Protein AF-A0A1E1WKS6-F1 (afdb_monomer_lite)

Foldseek 3Di:
DDDDDPLQVVVQVVCVVVVHDDDDDDDDDDDPVVLVVLLCVLVVDPVLVVVLVVVLLVVLVCLVPPPPCSRSPSVPDDQQVSCSVSNHPDRDDHDVVDPPPPDD

Secondary structure (DSSP, 8-state):
-----GGGTHHHHHHHHTT---------PPPHHHHHHHHHHHHH-HHHHHHHHHHHHHHHHHHHH-S-TTTS-STTS-HHHHHHHTT-SSPPP-TTTS------

Organism: Pectinophora gossypiella (NCBI:txid13191)

Sequence (104 aa):
VILLRPEEEPFVDFLRKQNVYLDKYSFGDPPGEVQEMLQQLIENNGVMKVLSRKAYLSFLRCYKTHPLKKIFDINTLDLKMAAKAFGFLEQPHVDFLNKRKKKT

InterPro domains:
  IPR025313 ATP-dependent rRNA helicase SPB4-like, C-terminal extension [PF13959] (49-93)
  IPR025313 ATP-dependent rRNA helicase SPB4-like, C-terminal extension [SM01178] (33-96)

Radius of gyration: 16.6 Å; chains: 1; bounding box: 40×42×41 Å

pLDDT: mean 88.09, std 11.54, range [38.06, 95.38]

Structure (mmCIF, N/CA/C/O backbone):
data_AF-A0A1E1WKS6-F1
#
_entry.id   AF-A0A1E1WKS6-F1
#
loop_
_atom_site.group_PDB
_atom_site.id
_atom_site.type_symbol
_atom_site.label_atom_id
_atom_site.label_alt_id
_atom_site.label_comp_id
_atom_site.label_asym_id
_atom_site.label_entity_id
_atom_site.label_seq_id
_atom_site.pdbx_PDB_ins_code
_atom_site.Cartn_x
_atom_site.Cartn_y
_atom_site.Cartn_z
_atom_site.occupancy
_atom_site.B_iso_or_equiv
_atom_site.auth_seq_id
_atom_site.auth_comp_id
_atom_site.auth_asym_id
_atom_site.auth_atom_id
_atom_site.pdbx_PDB_model_num
ATOM 1 N N . VAL A 1 1 ? 6.379 5.471 13.629 1.00 82.38 1 VAL A N 1
ATOM 2 C CA . VAL A 1 1 ? 5.488 6.166 12.670 1.00 82.38 1 VAL A CA 1
ATOM 3 C C . VAL A 1 1 ? 4.773 5.108 11.851 1.00 82.38 1 VAL A C 1
ATOM 5 O O . VAL A 1 1 ? 5.447 4.209 11.365 1.00 82.38 1 VAL A O 1
ATOM 8 N N . ILE A 1 2 ? 3.444 5.167 11.758 1.00 88.94 2 ILE A N 1
ATOM 9 C CA . ILE A 1 2 ? 2.651 4.275 10.899 1.00 88.94 2 ILE A CA 1
ATOM 10 C C . ILE A 1 2 ? 2.113 5.130 9.755 1.00 88.94 2 ILE A C 1
ATOM 12 O O . ILE A 1 2 ? 1.560 6.199 10.004 1.00 88.94 2 ILE A O 1
ATOM 16 N N . LEU A 1 3 ? 2.305 4.673 8.521 1.00 90.31 3 LEU A N 1
ATOM 17 C CA . LEU A 1 3 ? 1.721 5.289 7.335 1.00 90.31 3 LEU A CA 1
ATOM 18 C C . LEU A 1 3 ? 0.447 4.519 7.002 1.00 90.31 3 LEU A C 1
ATOM 20 O O . LEU A 1 3 ? 0.505 3.307 6.803 1.00 90.31 3 LEU A O 1
ATOM 24 N N . LEU A 1 4 ? -0.685 5.216 6.996 1.00 90.75 4 LEU A N 1
ATOM 25 C CA . LEU A 1 4 ? -1.995 4.632 6.731 1.00 90.75 4 LEU A CA 1
ATOM 26 C C . LEU A 1 4 ? -2.580 5.261 5.480 1.00 90.75 4 LEU A C 1
ATOM 28 O O . LEU A 1 4 ? -2.473 6.474 5.279 1.00 90.75 4 LEU A O 1
ATOM 32 N N . ARG A 1 5 ? -3.227 4.437 4.660 1.00 90.75 5 ARG A N 1
ATOM 33 C CA . ARG A 1 5 ? -4.091 4.956 3.602 1.00 90.75 5 ARG A CA 1
ATOM 34 C C . ARG A 1 5 ? -5.378 5.525 4.211 1.00 90.75 5 ARG A C 1
ATOM 36 O O . ARG A 1 5 ? -5.751 5.111 5.312 1.00 90.75 5 ARG A O 1
ATOM 43 N N . PRO A 1 6 ? -6.092 6.420 3.508 1.00 89.94 6 PRO A N 1
ATOM 44 C CA . PRO A 1 6 ? -7.370 6.948 3.987 1.00 89.94 6 PRO A CA 1
ATOM 45 C C . PRO A 1 6 ? -8.370 5.843 4.357 1.00 89.94 6 PRO A C 1
ATOM 47 O O . PRO A 1 6 ? -9.084 5.952 5.348 1.00 89.94 6 PRO A O 1
ATOM 50 N N . GLU A 1 7 ? -8.374 4.731 3.619 1.00 91.69 7 GLU A N 1
ATOM 51 C CA . GLU A 1 7 ? -9.268 3.597 3.881 1.00 91.69 7 GLU A CA 1
ATOM 52 C C . GLU A 1 7 ? -8.901 2.810 5.154 1.00 91.69 7 GLU A C 1
ATOM 54 O O . GLU A 1 7 ? -9.716 2.051 5.676 1.00 91.69 7 GLU A O 1
ATOM 59 N N . GLU A 1 8 ? -7.680 2.981 5.666 1.00 93.44 8 GLU A N 1
ATOM 60 C CA . GLU A 1 8 ? -7.128 2.256 6.818 1.00 93.44 8 GLU A CA 1
ATOM 61 C C . GLU A 1 8 ? -7.195 3.066 8.116 1.00 93.44 8 GLU A C 1
ATOM 63 O O . GLU A 1 8 ? -6.814 2.560 9.172 1.00 93.44 8 GLU A O 1
ATOM 68 N N . GLU A 1 9 ? -7.723 4.292 8.078 1.00 91.75 9 GLU A N 1
ATOM 69 C CA . GLU A 1 9 ? -7.917 5.143 9.257 1.00 91.75 9 GLU A CA 1
ATOM 70 C C . GLU A 1 9 ? -8.650 4.440 10.425 1.00 91.75 9 GLU A C 1
ATOM 72 O O . GLU A 1 9 ? -8.207 4.597 11.568 1.00 91.75 9 GLU A O 1
ATOM 77 N N . PRO A 1 10 ? -9.658 3.560 10.204 1.00 93.19 10 PRO A N 1
ATOM 78 C CA . PRO A 1 10 ? -10.294 2.798 11.286 1.00 93.19 10 PRO A CA 1
ATOM 79 C C . PRO A 1 10 ? -9.339 1.893 12.085 1.00 93.19 10 PRO A C 1
ATOM 81 O O . PRO A 1 10 ? -9.680 1.433 13.179 1.00 93.19 10 PRO A O 1
ATOM 84 N N . PHE A 1 11 ? -8.136 1.620 11.570 1.00 94.25 11 PHE A N 1
ATOM 85 C CA . PHE A 1 11 ? -7.095 0.916 12.315 1.00 94.25 11 PHE A CA 1
ATOM 86 C C . PHE A 1 11 ? -6.636 1.694 13.554 1.00 94.25 11 PHE A C 1
ATOM 88 O O . PHE A 1 11 ? -6.319 1.087 14.576 1.00 94.25 11 PHE A O 1
ATOM 95 N N . VAL A 1 12 ? -6.658 3.029 13.511 1.00 93.12 12 VAL A N 1
ATOM 96 C CA . VAL A 1 12 ? -6.298 3.877 14.658 1.00 93.12 12 VAL A CA 1
ATOM 97 C C . VAL A 1 12 ? -7.275 3.661 15.814 1.00 93.12 12 VAL A C 1
ATOM 99 O O . VAL A 1 12 ? -6.856 3.513 16.962 1.00 93.12 12 VAL A O 1
ATOM 102 N N . ASP A 1 13 ? -8.573 3.551 15.523 1.00 92.12 13 ASP A N 1
ATOM 103 C CA . ASP A 1 13 ? -9.584 3.257 16.542 1.00 92.12 13 ASP A CA 1
ATOM 104 C C . ASP A 1 13 ? -9.441 1.840 17.106 1.00 92.12 13 ASP A C 1
ATOM 106 O O . ASP A 1 13 ? -9.672 1.617 18.298 1.00 92.12 13 ASP A O 1
ATOM 110 N N . PHE A 1 14 ? -9.036 0.874 16.273 1.00 93.44 14 PHE A N 1
ATOM 111 C CA . PHE A 1 14 ? -8.697 -0.470 16.741 1.00 93.44 14 PHE A CA 1
ATOM 112 C C . PHE A 1 14 ? -7.534 -0.432 17.743 1.00 93.44 14 PHE A C 1
ATOM 114 O O . PHE A 1 14 ? -7.638 -1.026 18.815 1.00 93.44 14 PHE A O 1
ATOM 121 N N . LEU A 1 15 ? -6.466 0.309 17.437 1.00 93.50 15 LEU A N 1
ATOM 122 C CA . LEU A 1 15 ? -5.312 0.469 18.324 1.00 93.50 15 LEU A CA 1
ATOM 123 C C . LEU A 1 15 ? -5.676 1.187 19.628 1.00 93.50 15 LEU A C 1
ATOM 125 O O . LEU A 1 15 ? -5.299 0.721 20.704 1.00 93.50 15 LEU A O 1
ATOM 129 N N . ARG A 1 16 ? -6.504 2.236 19.560 1.00 93.38 16 ARG A N 1
ATOM 130 C CA . ARG A 1 16 ? -6.994 2.945 20.752 1.00 93.38 16 ARG A CA 1
ATOM 131 C C . ARG A 1 16 ? -7.758 2.010 21.694 1.00 93.38 16 ARG A C 1
ATOM 133 O O . ARG A 1 16 ? -7.548 2.052 22.901 1.00 93.38 16 ARG A O 1
ATOM 140 N N . LYS A 1 17 ? -8.594 1.112 21.155 1.00 94.12 17 LYS A N 1
ATOM 141 C CA . LYS A 1 17 ? -9.307 0.082 21.944 1.00 94.12 17 LYS A CA 1
ATOM 142 C C . LYS A 1 17 ? -8.373 -0.936 22.603 1.00 94.12 17 LYS A C 1
ATOM 144 O O . LYS A 1 17 ? -8.766 -1.558 23.581 1.00 94.12 17 LYS A O 1
ATOM 149 N N . GLN A 1 18 ? -7.166 -1.116 22.071 1.00 94.50 18 GLN A N 1
ATOM 150 C CA . GLN A 1 18 ? -6.116 -1.951 22.659 1.00 94.50 18 GLN A CA 1
ATOM 151 C C . GLN A 1 18 ? -5.177 -1.154 23.584 1.00 94.50 18 GLN A C 1
ATOM 153 O O . GLN A 1 18 ? -4.113 -1.650 23.942 1.00 94.50 18 GLN A O 1
ATOM 158 N N . ASN A 1 19 ? -5.565 0.063 23.989 1.00 94.00 19 ASN A N 1
ATOM 159 C CA . ASN A 1 19 ? -4.771 0.978 24.819 1.00 94.00 19 ASN A CA 1
ATOM 160 C C . ASN A 1 19 ? -3.444 1.420 24.177 1.00 94.00 19 ASN A C 1
ATOM 162 O O . ASN A 1 19 ? -2.502 1.782 24.879 1.00 94.00 19 ASN A O 1
ATOM 166 N N . VAL A 1 20 ? -3.367 1.417 22.843 1.00 94.69 20 VAL A N 1
ATOM 167 C CA . VAL A 1 20 ? -2.244 1.984 22.090 1.00 94.69 20 VAL A CA 1
ATOM 168 C C . VAL A 1 20 ? -2.638 3.377 21.607 1.00 94.69 20 VAL A C 1
ATOM 170 O O . VAL A 1 20 ? -3.532 3.530 20.773 1.00 94.69 20 VAL A O 1
ATOM 173 N N . TYR A 1 21 ? -1.967 4.397 22.137 1.00 90.06 21 TYR A N 1
ATOM 174 C CA . TYR A 1 21 ? -2.192 5.799 21.787 1.00 90.06 21 TYR A CA 1
ATOM 175 C C . TYR A 1 21 ? -1.184 6.249 20.729 1.00 90.06 21 TYR A C 1
ATOM 177 O O . TYR A 1 21 ? -0.009 5.890 20.791 1.00 90.06 21 TYR A O 1
ATOM 185 N N . LEU A 1 22 ? -1.656 7.008 19.741 1.00 89.56 22 LEU A N 1
ATOM 186 C CA . LEU A 1 22 ? -0.858 7.488 18.617 1.00 89.56 22 LEU A CA 1
ATOM 187 C C . LEU A 1 22 ? -1.041 8.994 18.456 1.00 89.56 22 LEU A C 1
ATOM 189 O O . LEU A 1 22 ? -2.175 9.476 18.450 1.00 89.56 22 LEU A O 1
ATOM 193 N N . ASP A 1 23 ? 0.065 9.695 18.231 1.00 90.56 23 ASP A N 1
ATOM 194 C CA . ASP A 1 23 ? 0.055 11.098 17.830 1.00 90.56 23 ASP A CA 1
ATOM 195 C C . ASP A 1 23 ? -0.050 11.214 16.308 1.00 90.56 23 ASP A C 1
ATOM 197 O O . ASP A 1 23 ? 0.625 10.503 15.553 1.00 90.56 23 ASP A O 1
ATOM 201 N N . LYS A 1 24 ? -0.924 12.111 15.840 1.00 86.38 24 LYS A N 1
ATOM 202 C CA . LYS A 1 24 ? -1.125 12.341 14.409 1.00 86.38 24 LYS A CA 1
ATOM 203 C C . LYS A 1 24 ? -0.012 13.235 13.877 1.00 86.38 24 LYS A C 1
ATOM 205 O O . LYS A 1 24 ? 0.104 14.392 14.268 1.00 86.38 24 LYS A O 1
ATOM 210 N N . TYR A 1 25 ? 0.743 12.707 12.923 1.00 87.88 25 TYR A N 1
ATOM 211 C CA . TYR A 1 25 ? 1.709 13.470 12.144 1.00 87.88 25 TYR A CA 1
ATOM 212 C C . TYR A 1 25 ? 1.163 13.703 10.738 1.00 87.88 25 TYR A C 1
ATOM 214 O O . TYR A 1 25 ? 0.555 12.810 10.147 1.00 87.88 25 TYR A O 1
ATOM 222 N N . SER A 1 26 ? 1.381 14.907 10.213 1.00 82.12 26 SER A N 1
ATOM 223 C CA . SER A 1 26 ? 1.139 15.218 8.805 1.00 82.12 26 SER A CA 1
ATOM 224 C C . SER A 1 26 ? 2.482 15.389 8.112 1.00 82.12 26 SER A C 1
ATOM 226 O O . SER A 1 26 ? 3.376 16.055 8.631 1.00 82.12 26 SER A O 1
ATOM 228 N N . PHE A 1 27 ? 2.624 14.736 6.967 1.00 80.62 27 PHE A N 1
ATOM 229 C CA . PHE A 1 27 ? 3.757 14.912 6.073 1.00 80.62 27 PHE A CA 1
ATOM 230 C C . PHE A 1 27 ? 3.254 15.685 4.854 1.00 80.62 27 PHE A C 1
ATOM 232 O O . PHE A 1 27 ? 2.105 15.504 4.449 1.00 80.62 27 PHE A O 1
ATOM 239 N N . GLY A 1 28 ? 4.091 16.562 4.301 1.00 83.50 28 GLY A N 1
ATOM 240 C CA . GLY A 1 28 ? 3.825 17.154 2.991 1.00 83.50 28 GLY A CA 1
ATOM 241 C C . GLY A 1 28 ? 3.985 16.123 1.874 1.00 83.50 28 GLY A C 1
ATOM 242 O O . GLY A 1 28 ? 4.426 14.994 2.115 1.00 83.50 28 GLY A O 1
ATOM 243 N N . ASP A 1 29 ? 3.653 16.525 0.651 1.00 82.88 29 ASP A N 1
ATOM 244 C CA . ASP A 1 29 ? 3.850 15.669 -0.514 1.00 82.88 29 ASP A CA 1
ATOM 245 C C . ASP A 1 29 ? 5.342 15.362 -0.723 1.00 82.88 29 ASP A C 1
ATOM 247 O O . ASP A 1 29 ? 6.189 16.255 -0.585 1.00 82.88 29 ASP A O 1
ATOM 251 N N . PRO A 1 30 ? 5.697 14.104 -1.045 1.00 79.69 30 PRO A N 1
ATOM 252 C CA . PRO A 1 30 ? 7.074 13.759 -1.352 1.00 79.69 30 PRO A CA 1
ATOM 253 C C . PRO A 1 30 ? 7.535 14.485 -2.629 1.00 79.69 30 PRO A C 1
ATOM 255 O O . PRO A 1 30 ? 6.730 14.693 -3.542 1.00 79.69 30 PRO A O 1
ATOM 258 N N . PRO A 1 31 ? 8.830 14.831 -2.748 1.00 84.50 31 PRO A N 1
ATOM 259 C CA . PRO A 1 31 ? 9.357 15.443 -3.963 1.00 84.50 31 PRO A CA 1
ATOM 260 C C . PRO A 1 31 ? 9.136 14.537 -5.183 1.00 84.50 31 PRO A C 1
ATOM 262 O O . PRO A 1 31 ? 9.422 13.339 -5.127 1.00 84.50 31 PRO A O 1
ATOM 265 N N . GLY A 1 32 ? 8.674 15.110 -6.299 1.00 81.44 32 GLY A N 1
ATOM 266 C CA . GLY A 1 32 ? 8.390 14.359 -7.532 1.00 81.44 32 GLY A CA 1
ATOM 267 C C . GLY A 1 32 ? 9.603 13.608 -8.097 1.00 81.44 32 GLY A C 1
ATOM 268 O O . GLY A 1 32 ? 9.453 12.502 -8.612 1.00 81.44 32 GLY A O 1
ATOM 269 N N . GLU A 1 33 ? 10.806 14.150 -7.900 1.00 90.00 33 GLU A N 1
ATOM 270 C CA . GLU A 1 33 ? 12.080 13.556 -8.325 1.00 90.00 33 GLU A CA 1
ATOM 271 C C . GLU A 1 33 ? 12.290 12.139 -7.765 1.00 90.00 33 GLU A C 1
ATOM 273 O O . GLU A 1 33 ? 12.764 11.249 -8.468 1.00 90.00 33 GLU A O 1
ATOM 278 N N . VAL A 1 34 ? 11.851 11.877 -6.527 1.00 90.56 34 VAL A N 1
ATOM 279 C CA . VAL A 1 34 ? 12.005 10.558 -5.885 1.00 90.56 34 VAL A CA 1
ATOM 280 C C . VAL A 1 34 ? 11.254 9.477 -6.662 1.00 90.56 34 VAL A C 1
ATOM 282 O O . VAL A 1 34 ? 11.735 8.349 -6.799 1.00 90.56 34 VAL A O 1
ATOM 285 N N . GLN A 1 35 ? 10.080 9.816 -7.197 1.00 91.19 35 GLN A N 1
ATOM 286 C CA . GLN A 1 35 ? 9.278 8.883 -7.979 1.00 91.19 35 GLN A CA 1
ATOM 287 C C . GLN A 1 35 ? 9.959 8.539 -9.310 1.00 91.19 35 GLN A C 1
ATOM 289 O O . GLN A 1 35 ? 9.949 7.373 -9.710 1.00 91.19 35 GLN A O 1
ATOM 294 N N . GLU A 1 36 ? 10.548 9.528 -9.981 1.00 92.31 36 GLU A N 1
ATOM 295 C CA . GLU A 1 36 ? 11.260 9.343 -11.250 1.00 92.31 36 GLU A CA 1
ATOM 296 C C . GLU A 1 36 ? 12.528 8.509 -11.055 1.00 92.31 36 GLU A C 1
ATOM 298 O O . GLU A 1 36 ? 12.739 7.528 -11.771 1.00 92.31 36 GLU A O 1
ATOM 303 N N . MET A 1 37 ? 13.320 8.819 -10.024 1.00 91.88 37 MET A N 1
ATOM 304 C CA . MET A 1 37 ? 14.512 8.046 -9.660 1.00 91.88 37 MET A CA 1
ATOM 305 C C . MET A 1 37 ? 14.175 6.578 -9.379 1.00 91.88 37 MET A C 1
ATOM 307 O O . MET A 1 37 ? 14.878 5.674 -9.837 1.00 91.88 37 MET A O 1
ATOM 311 N N . L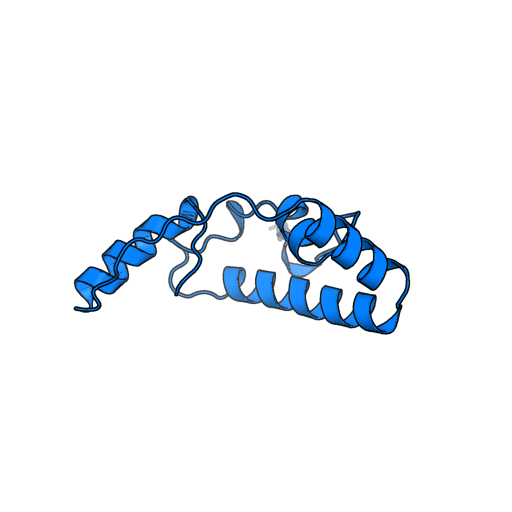EU A 1 38 ? 13.084 6.324 -8.645 1.00 92.25 38 LEU A N 1
ATOM 312 C CA . LEU A 1 38 ? 12.639 4.964 -8.350 1.00 92.25 38 LEU A CA 1
ATOM 313 C C . LEU A 1 38 ? 12.244 4.222 -9.632 1.00 92.25 38 LEU A C 1
ATOM 315 O O . LEU A 1 38 ? 12.660 3.083 -9.827 1.00 92.25 38 LEU A O 1
ATOM 319 N N . GLN A 1 39 ? 11.474 4.860 -10.515 1.00 93.56 39 GLN A N 1
ATOM 320 C CA . GLN A 1 39 ? 11.055 4.250 -11.780 1.00 93.56 39 GLN A CA 1
ATOM 321 C C . GLN A 1 39 ? 12.252 3.911 -12.674 1.00 93.56 39 GLN A C 1
ATOM 323 O O . GLN A 1 39 ? 12.355 2.776 -13.142 1.00 93.56 39 GLN A O 1
ATOM 328 N N . GLN A 1 40 ? 13.202 4.836 -12.824 1.00 94.12 40 GLN A N 1
ATOM 329 C CA . GLN A 1 40 ? 14.430 4.608 -13.590 1.00 94.12 40 GLN A CA 1
ATOM 330 C C . GLN A 1 40 ? 15.262 3.452 -13.018 1.00 94.12 40 GLN A C 1
ATOM 332 O O . GLN A 1 40 ? 15.785 2.631 -13.771 1.00 94.12 40 GLN A O 1
ATOM 337 N N . LEU A 1 41 ? 15.370 3.337 -11.689 1.00 93.88 41 LEU A N 1
ATOM 338 C CA . LEU A 1 41 ? 16.104 2.245 -11.044 1.00 93.88 41 LEU A CA 1
ATOM 339 C C . LEU A 1 41 ? 15.482 0.873 -11.349 1.00 93.88 41 LEU A C 1
ATOM 341 O O . LEU A 1 41 ? 16.203 -0.096 -11.6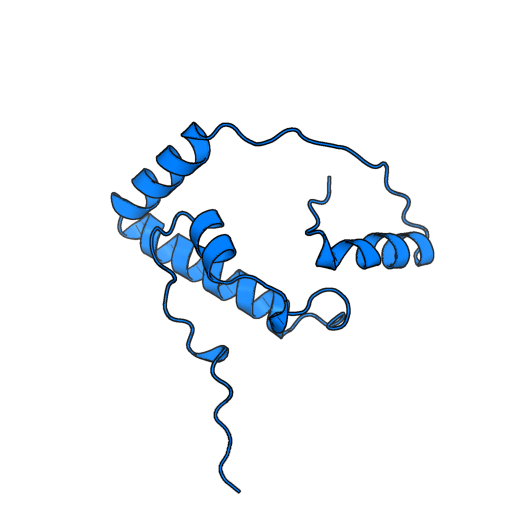03 1.00 93.88 41 LEU A O 1
ATOM 345 N N . ILE A 1 42 ? 14.151 0.785 -11.317 1.00 94.62 42 ILE A N 1
ATOM 346 C CA . ILE A 1 42 ? 13.422 -0.457 -11.602 1.00 94.62 42 ILE A CA 1
ATOM 347 C C . ILE A 1 42 ? 13.465 -0.806 -13.091 1.00 94.62 42 ILE A C 1
ATOM 349 O O . ILE A 1 42 ? 13.525 -1.987 -13.439 1.00 94.62 42 ILE A O 1
ATOM 353 N N . GLU A 1 43 ? 13.451 0.191 -13.971 1.00 93.69 43 GLU A N 1
ATOM 354 C CA . GLU A 1 43 ? 13.515 -0.010 -15.417 1.00 93.69 43 GLU A CA 1
ATOM 355 C C . GLU A 1 43 ? 14.906 -0.459 -15.882 1.00 93.69 43 GLU A C 1
ATOM 357 O O . GLU A 1 43 ? 15.021 -1.446 -16.613 1.00 93.69 43 GLU A O 1
ATOM 362 N N . ASN A 1 44 ? 15.960 0.197 -15.392 1.00 94.06 44 ASN A N 1
ATOM 363 C CA . ASN A 1 44 ? 17.336 -0.035 -15.835 1.00 94.06 44 ASN A CA 1
ATOM 364 C C . ASN A 1 44 ? 17.967 -1.307 -15.249 1.00 94.06 44 ASN A C 1
ATOM 366 O O . ASN A 1 44 ? 18.924 -1.838 -15.813 1.00 94.06 44 ASN A O 1
ATOM 370 N N . ASN A 1 45 ? 17.462 -1.815 -14.118 1.00 94.00 45 ASN A N 1
ATOM 371 C CA . ASN A 1 45 ? 18.036 -2.977 -13.444 1.00 94.00 45 ASN A CA 1
ATOM 372 C C . ASN A 1 45 ? 17.059 -4.160 -13.395 1.00 94.00 45 ASN A C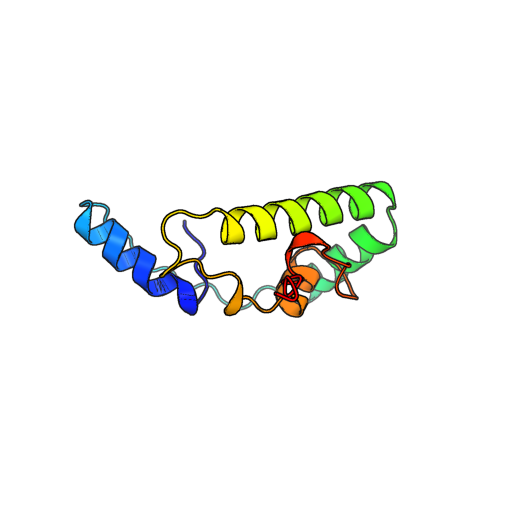 1
ATOM 374 O O . ASN A 1 45 ? 16.123 -4.205 -12.593 1.00 94.00 45 ASN A O 1
ATOM 378 N N . GLY A 1 46 ? 17.345 -5.190 -14.198 1.00 92.50 46 GLY A N 1
ATOM 379 C CA . GLY A 1 46 ? 16.540 -6.412 -14.258 1.00 92.50 46 GLY A CA 1
ATOM 380 C C . GLY A 1 46 ? 16.400 -7.145 -12.916 1.00 92.50 46 GLY A C 1
ATOM 381 O O . GLY A 1 46 ? 15.339 -7.704 -12.634 1.00 92.50 46 GLY A O 1
ATOM 382 N N . VAL A 1 47 ? 17.419 -7.106 -12.049 1.00 95.06 47 VAL A N 1
ATOM 383 C CA . VAL A 1 47 ? 17.351 -7.711 -10.707 1.00 95.06 47 VAL A CA 1
ATOM 384 C C . VAL A 1 47 ? 16.374 -6.935 -9.828 1.00 95.06 47 VAL A C 1
ATOM 386 O O . VAL A 1 47 ? 15.502 -7.542 -9.201 1.00 95.06 47 VAL A O 1
ATOM 389 N N . MET A 1 48 ? 16.459 -5.601 -9.835 1.00 94.25 48 MET A N 1
ATOM 390 C CA . MET A 1 48 ? 15.536 -4.744 -9.085 1.00 94.25 48 MET A CA 1
ATOM 391 C C . MET A 1 48 ? 14.101 -4.924 -9.571 1.00 94.25 48 MET A C 1
ATOM 393 O O . MET A 1 48 ? 13.200 -5.097 -8.756 1.00 94.25 48 MET A O 1
ATOM 397 N N . LYS A 1 49 ? 13.886 -5.027 -10.887 1.00 94.19 49 LYS A N 1
ATOM 398 C CA . LYS A 1 49 ? 12.571 -5.326 -11.469 1.00 94.19 49 LYS A CA 1
ATOM 399 C C . LYS A 1 49 ? 11.958 -6.616 -10.923 1.00 94.19 49 LYS A C 1
ATOM 401 O O . LYS A 1 49 ? 10.778 -6.648 -10.567 1.00 94.19 49 LYS A O 1
ATOM 406 N N . VAL A 1 50 ? 12.748 -7.687 -10.823 1.00 94.44 50 VAL A N 1
ATOM 407 C CA . VAL A 1 50 ? 12.287 -8.971 -10.268 1.00 94.44 50 VAL A CA 1
ATOM 408 C C . VAL A 1 50 ? 11.997 -8.860 -8.770 1.00 94.44 50 VAL A C 1
ATOM 410 O O . VAL A 1 50 ? 10.976 -9.378 -8.310 1.00 94.44 50 VAL A O 1
ATOM 413 N N . LEU A 1 51 ? 12.862 -8.189 -8.005 1.00 95.06 51 LEU A N 1
ATOM 414 C CA . LEU A 1 51 ? 12.680 -8.004 -6.564 1.00 95.06 51 LEU A CA 1
ATOM 415 C C . LEU A 1 51 ? 11.454 -7.140 -6.251 1.00 95.06 51 LEU A C 1
ATOM 417 O O . LEU A 1 51 ? 10.608 -7.564 -5.464 1.00 95.06 51 LEU A O 1
ATOM 421 N N . SER A 1 52 ? 11.286 -6.009 -6.933 1.00 95.06 52 SER A N 1
ATOM 422 C CA . SER A 1 52 ? 10.106 -5.150 -6.800 1.00 95.06 52 SER A CA 1
ATOM 423 C C . SER A 1 52 ? 8.829 -5.885 -7.174 1.00 95.06 52 SER A C 1
ATOM 425 O O . SER A 1 52 ? 7.808 -5.727 -6.508 1.00 95.06 52 SER A O 1
ATOM 427 N N . ARG A 1 53 ? 8.873 -6.774 -8.176 1.00 94.31 53 ARG A N 1
ATOM 428 C CA . ARG A 1 53 ? 7.700 -7.573 -8.551 1.00 94.31 53 ARG A CA 1
ATOM 429 C C . ARG A 1 53 ? 7.336 -8.544 -7.434 1.00 94.31 53 ARG A C 1
ATOM 431 O O . ARG A 1 53 ? 6.160 -8.689 -7.109 1.00 94.31 53 ARG A O 1
ATOM 438 N N . LYS A 1 54 ? 8.328 -9.201 -6.826 1.00 94.56 54 LYS A N 1
ATOM 439 C CA . LYS A 1 54 ? 8.107 -10.074 -5.663 1.00 94.56 54 LYS A CA 1
ATOM 440 C C . LYS A 1 54 ? 7.542 -9.287 -4.478 1.00 94.56 54 LYS A C 1
ATOM 442 O O . LYS A 1 54 ? 6.589 -9.759 -3.862 1.00 94.56 54 LYS A O 1
ATOM 447 N N . ALA A 1 55 ? 8.075 -8.097 -4.204 1.00 95.38 55 ALA A N 1
ATOM 448 C CA . ALA A 1 55 ? 7.602 -7.225 -3.133 1.00 95.38 55 ALA A CA 1
ATOM 449 C C . ALA A 1 55 ? 6.145 -6.785 -3.354 1.00 95.38 55 ALA A C 1
ATOM 451 O O . ALA A 1 55 ? 5.315 -6.977 -2.467 1.00 95.38 55 ALA A O 1
ATOM 452 N N . TYR A 1 56 ? 5.803 -6.325 -4.561 1.00 94.88 56 TYR A N 1
ATOM 453 C CA . TYR A 1 56 ? 4.435 -5.970 -4.953 1.00 94.88 56 TYR A CA 1
ATOM 454 C C . TYR A 1 56 ? 3.457 -7.139 -4.769 1.00 94.88 56 TYR A C 1
ATOM 456 O O . TYR A 1 56 ? 2.409 -6.999 -4.140 1.00 94.88 56 TYR A O 1
ATOM 464 N N . LEU A 1 57 ? 3.815 -8.334 -5.250 1.00 93.88 57 LEU A N 1
ATOM 465 C CA . LEU A 1 57 ? 2.975 -9.524 -5.082 1.00 93.88 57 LEU A CA 1
ATOM 466 C C . LEU A 1 57 ? 2.832 -9.927 -3.608 1.00 93.88 57 LEU A C 1
ATOM 468 O O . LEU A 1 57 ? 1.753 -10.360 -3.201 1.00 93.88 57 LEU A O 1
ATOM 472 N N . SER A 1 58 ? 3.895 -9.797 -2.811 1.00 94.50 58 SER A N 1
ATOM 473 C CA . SER A 1 58 ? 3.857 -10.066 -1.371 1.00 94.50 58 SER A CA 1
ATOM 474 C C . SER A 1 58 ? 2.939 -9.086 -0.646 1.00 94.50 58 SER A C 1
ATOM 476 O O . SER A 1 58 ? 2.105 -9.514 0.145 1.00 94.50 58 SER A O 1
ATOM 478 N N . PHE A 1 59 ? 3.026 -7.795 -0.971 1.00 94.75 59 PHE A N 1
ATOM 479 C CA . PHE A 1 59 ? 2.157 -6.752 -0.431 1.00 94.75 59 PHE A CA 1
ATOM 480 C C . PHE A 1 59 ? 0.679 -7.070 -0.685 1.00 94.75 59 PHE A C 1
ATOM 482 O O . PHE A 1 59 ? -0.108 -7.165 0.254 1.00 94.75 59 PHE A O 1
ATOM 489 N N . LEU A 1 60 ? 0.311 -7.373 -1.932 1.00 93.69 60 LEU A N 1
ATOM 490 C CA . LEU A 1 60 ? -1.062 -7.752 -2.281 1.00 93.69 60 LEU A CA 1
ATOM 491 C C . LEU A 1 60 ? -1.532 -9.032 -1.575 1.00 93.69 60 LEU A C 1
ATOM 493 O O . LEU A 1 60 ? -2.698 -9.146 -1.191 1.00 93.69 60 LEU A O 1
ATOM 497 N N . ARG A 1 61 ? -0.641 -10.013 -1.383 1.00 92.62 61 ARG A N 1
ATOM 498 C CA . ARG A 1 61 ? -0.962 -11.223 -0.611 1.00 92.62 61 ARG A CA 1
ATOM 499 C C . ARG A 1 61 ? -1.255 -10.892 0.844 1.00 92.62 61 ARG A C 1
ATOM 501 O O . ARG A 1 61 ? -2.237 -11.420 1.357 1.00 92.62 61 ARG A O 1
ATOM 508 N N . CYS A 1 62 ? -0.479 -10.002 1.464 1.00 92.94 62 CYS A N 1
ATOM 509 C CA . CYS A 1 62 ? -0.716 -9.565 2.836 1.00 92.94 62 CYS A CA 1
ATOM 510 C C . CYS A 1 62 ? -2.118 -8.971 2.997 1.00 92.94 62 CYS A C 1
ATOM 512 O O . CYS A 1 62 ? -2.831 -9.407 3.894 1.00 92.94 62 CYS A O 1
ATOM 514 N N . TYR A 1 63 ? -2.564 -8.092 2.088 1.00 92.75 63 TYR A N 1
ATOM 515 C CA . TYR A 1 63 ? -3.947 -7.582 2.097 1.00 92.75 63 TYR A CA 1
ATOM 516 C C . TYR A 1 63 ?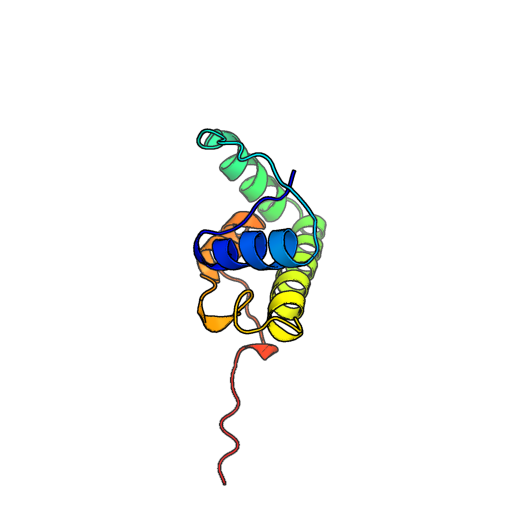 -4.978 -8.699 1.954 1.00 92.75 63 TYR A C 1
ATOM 518 O O . TYR A 1 63 ? -5.969 -8.746 2.678 1.00 92.75 63 TYR A O 1
ATOM 526 N N . LYS A 1 64 ? -4.736 -9.654 1.051 1.00 90.75 64 LYS A N 1
ATOM 527 C CA . LYS A 1 64 ? -5.659 -10.771 0.822 1.00 90.75 64 LYS A CA 1
ATOM 528 C C . LYS A 1 64 ? -5.812 -11.683 2.046 1.00 90.75 64 LYS A C 1
ATOM 530 O O . LYS A 1 64 ? -6.911 -12.183 2.301 1.00 90.75 64 LYS A O 1
ATOM 535 N N . THR A 1 65 ? -4.722 -11.955 2.761 1.00 92.06 65 THR A N 1
ATOM 536 C CA . THR A 1 65 ? -4.701 -12.862 3.920 1.00 92.06 65 THR A CA 1
ATOM 537 C C . THR A 1 65 ? -4.885 -12.146 5.253 1.00 92.06 65 THR A C 1
ATOM 539 O O . THR A 1 65 ? -4.952 -12.818 6.280 1.00 92.06 65 THR A O 1
ATOM 542 N N . HIS A 1 66 ? -4.975 -10.814 5.260 1.00 93.56 66 HIS A N 1
ATOM 543 C CA . HIS A 1 66 ? -5.066 -10.041 6.489 1.00 93.56 66 HIS A CA 1
ATOM 544 C C . HIS A 1 66 ? -6.316 -10.432 7.303 1.00 93.56 66 HIS A C 1
ATOM 546 O O . HIS A 1 66 ? -7.402 -10.569 6.728 1.00 93.56 66 HIS A O 1
ATOM 552 N N . PRO A 1 67 ? -6.215 -10.604 8.636 1.00 91.88 67 PRO A N 1
ATOM 553 C CA . PRO A 1 67 ? -7.360 -10.982 9.466 1.00 91.88 67 PRO A CA 1
ATOM 554 C C . PRO A 1 67 ? -8.421 -9.873 9.537 1.00 91.88 67 PRO A C 1
ATOM 556 O O . PRO A 1 67 ? -9.620 -10.140 9.460 1.00 91.88 67 PRO A O 1
ATOM 559 N N . LEU A 1 68 ? -7.995 -8.609 9.617 1.00 92.69 68 LEU A N 1
ATOM 560 C CA . LEU A 1 68 ? -8.880 -7.440 9.692 1.00 92.69 68 LEU A CA 1
ATOM 561 C C . LEU A 1 68 ? -9.349 -6.984 8.300 1.00 92.69 68 LEU A C 1
ATOM 563 O O . LEU A 1 68 ? -9.077 -5.861 7.885 1.00 92.69 68 LEU A O 1
ATOM 567 N N . LYS A 1 69 ? -10.069 -7.852 7.579 1.00 89.88 69 LYS A N 1
ATOM 568 C CA . LYS A 1 69 ? -10.522 -7.604 6.192 1.00 89.88 69 LYS A CA 1
ATOM 569 C C . LYS A 1 69 ? -11.452 -6.403 6.023 1.00 89.88 69 LYS A C 1
ATOM 571 O O . LYS A 1 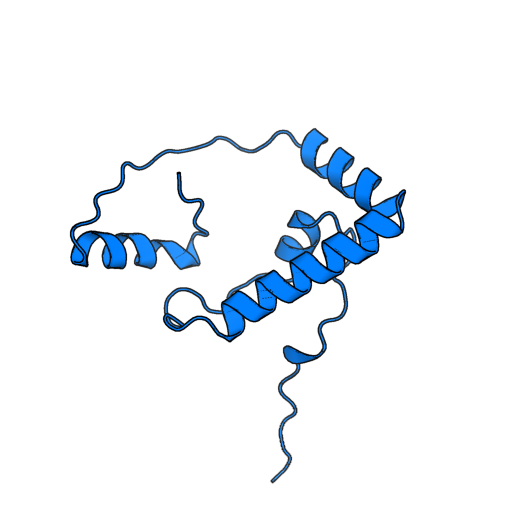69 ? -11.579 -5.891 4.924 1.00 89.88 69 LYS A O 1
ATOM 576 N N . LYS A 1 70 ? -12.121 -5.978 7.101 1.00 89.69 70 LYS A N 1
ATOM 577 C CA . LYS A 1 70 ? -12.970 -4.775 7.092 1.00 89.69 70 LYS A CA 1
ATOM 578 C C . LYS A 1 70 ? -12.160 -3.481 6.981 1.00 89.69 70 LYS A C 1
ATOM 580 O O . LYS A 1 70 ? -12.714 -2.480 6.559 1.00 89.69 70 LYS A O 1
ATOM 585 N N . ILE A 1 71 ? -10.898 -3.509 7.411 1.00 92.94 71 ILE A N 1
ATOM 586 C CA . ILE A 1 71 ? -10.000 -2.348 7.435 1.00 92.94 71 ILE A CA 1
ATOM 587 C C . ILE A 1 71 ? -9.007 -2.459 6.275 1.00 92.94 71 ILE A C 1
ATOM 589 O O . ILE A 1 71 ? -8.880 -1.556 5.461 1.00 92.94 71 ILE A O 1
ATOM 593 N N . PHE A 1 72 ? -8.348 -3.612 6.156 1.00 92.94 72 PHE A N 1
ATOM 594 C CA . PHE A 1 72 ? -7.384 -3.893 5.096 1.00 92.94 72 PHE A CA 1
ATOM 595 C C . PHE A 1 72 ? -8.052 -4.722 3.999 1.00 92.94 72 PHE A C 1
ATOM 597 O O . PHE A 1 72 ? -7.846 -5.934 3.907 1.00 92.94 72 PHE A O 1
ATOM 604 N N . ASP A 1 73 ? -8.892 -4.072 3.193 1.00 90.00 73 ASP A N 1
ATOM 605 C CA . ASP A 1 73 ? -9.522 -4.706 2.035 1.00 90.00 73 ASP A CA 1
ATOM 606 C C . ASP A 1 73 ? -8.642 -4.558 0.783 1.00 90.00 73 ASP A C 1
ATOM 608 O O . ASP A 1 73 ? -8.163 -3.477 0.447 1.00 90.00 73 ASP A O 1
ATOM 612 N N . ILE A 1 74 ? -8.441 -5.665 0.066 1.00 90.25 74 ILE A N 1
ATOM 613 C CA . ILE A 1 74 ? -7.757 -5.664 -1.229 1.00 90.25 74 ILE A CA 1
ATOM 614 C C . ILE A 1 74 ? -8.630 -5.063 -2.338 1.00 90.25 74 ILE A C 1
ATOM 616 O O . ILE A 1 74 ? -8.098 -4.579 -3.330 1.00 90.25 74 ILE A O 1
ATOM 620 N N . ASN A 1 75 ? -9.961 -5.092 -2.200 1.00 88.31 75 ASN A N 1
ATOM 621 C CA . ASN A 1 75 ? -10.864 -4.570 -3.231 1.00 88.31 75 ASN A CA 1
ATOM 622 C C . ASN A 1 75 ? -10.861 -3.035 -3.290 1.00 88.31 75 ASN A C 1
ATOM 624 O O . ASN A 1 75 ? -11.183 -2.477 -4.334 1.00 88.31 75 ASN A O 1
ATOM 628 N N . THR A 1 76 ? -10.501 -2.361 -2.194 1.00 89.88 76 THR A N 1
ATOM 629 C CA . THR A 1 76 ? -10.382 -0.894 -2.131 1.00 89.88 76 THR A CA 1
ATOM 630 C C . THR A 1 76 ? -8.995 -0.399 -2.543 1.00 89.88 76 THR A C 1
ATOM 632 O O . THR A 1 76 ? -8.755 0.802 -2.598 1.00 89.88 76 THR A O 1
ATOM 635 N N . LEU A 1 77 ? -8.054 -1.305 -2.815 1.00 90.81 77 LEU A N 1
ATOM 636 C CA . LEU A 1 77 ? -6.690 -0.957 -3.185 1.00 90.81 77 LEU A CA 1
ATOM 637 C C . LEU A 1 77 ? -6.592 -0.645 -4.684 1.00 90.81 77 LEU A C 1
ATOM 639 O O . LEU A 1 77 ? -6.843 -1.511 -5.524 1.00 90.81 77 LEU A O 1
ATOM 643 N N . ASP A 1 78 ? -6.139 0.564 -5.022 1.00 91.19 78 ASP A N 1
ATOM 644 C CA . ASP A 1 78 ? -5.773 0.901 -6.398 1.00 91.19 78 ASP A CA 1
ATOM 645 C C . ASP A 1 78 ? -4.467 0.186 -6.781 1.00 91.19 78 ASP A C 1
ATOM 647 O O . ASP A 1 78 ? -3.358 0.563 -6.388 1.00 91.19 78 ASP A O 1
ATOM 651 N N . LEU A 1 79 ? -4.611 -0.875 -7.575 1.00 90.69 79 LEU A N 1
ATOM 652 C CA . LEU A 1 79 ? -3.499 -1.707 -8.021 1.00 90.69 79 LEU A CA 1
ATOM 653 C C . LEU A 1 79 ? -2.502 -0.957 -8.914 1.00 90.69 79 LEU A C 1
ATOM 655 O O . LEU A 1 79 ? -1.331 -1.348 -8.936 1.00 90.69 79 LEU A O 1
ATOM 659 N N . LYS A 1 80 ? -2.937 0.091 -9.628 1.00 92.00 80 LYS A N 1
ATOM 660 C CA . LYS A 1 80 ? -2.071 0.911 -10.485 1.00 92.00 80 LYS A CA 1
ATOM 661 C C . LYS A 1 80 ? -1.235 1.862 -9.642 1.00 92.00 80 LYS A C 1
ATOM 663 O O . LYS A 1 80 ? -0.022 1.920 -9.831 1.00 92.00 80 LYS A O 1
ATOM 668 N N . MET A 1 81 ? -1.849 2.550 -8.677 1.00 91.50 81 MET A N 1
ATOM 669 C CA . MET A 1 81 ? -1.101 3.398 -7.740 1.00 91.50 81 MET A CA 1
ATOM 670 C C . MET A 1 81 ? -0.129 2.574 -6.899 1.00 91.50 81 MET A C 1
ATOM 672 O O . MET A 1 81 ? 1.028 2.962 -6.747 1.00 91.50 81 MET A O 1
ATOM 676 N N . ALA A 1 82 ? -0.555 1.400 -6.424 1.00 92.75 82 ALA A N 1
ATOM 677 C CA . ALA A 1 82 ? 0.334 0.483 -5.725 1.00 92.75 82 ALA A CA 1
ATOM 678 C C . ALA A 1 82 ? 1.511 0.069 -6.621 1.00 92.75 82 ALA A C 1
ATOM 680 O O . ALA A 1 82 ? 2.655 0.162 -6.195 1.00 92.75 82 ALA A O 1
ATOM 681 N N . ALA A 1 83 ? 1.272 -0.313 -7.881 1.00 94.19 83 ALA A N 1
ATOM 682 C CA . ALA A 1 83 ? 2.352 -0.643 -8.814 1.00 94.19 83 ALA A CA 1
ATOM 683 C C . ALA A 1 83 ? 3.339 0.526 -9.003 1.00 94.19 83 ALA A C 1
ATOM 685 O O . ALA A 1 83 ? 4.553 0.311 -8.955 1.00 94.19 83 ALA A O 1
ATOM 686 N N . LYS A 1 84 ? 2.831 1.760 -9.119 1.00 93.50 84 LYS A N 1
ATOM 687 C CA . LYS A 1 84 ? 3.648 2.978 -9.204 1.00 93.50 84 LYS A CA 1
ATOM 688 C C . LYS A 1 84 ? 4.507 3.197 -7.953 1.00 93.50 84 LYS A C 1
ATOM 690 O O . LYS A 1 84 ? 5.680 3.543 -8.088 1.00 93.50 84 LYS A O 1
ATOM 695 N N . ALA A 1 85 ? 3.972 2.926 -6.762 1.00 92.31 85 ALA A N 1
ATOM 696 C CA . ALA A 1 85 ? 4.715 3.009 -5.500 1.00 92.31 85 ALA A CA 1
ATOM 697 C C . ALA A 1 85 ? 5.862 1.982 -5.402 1.00 92.31 85 ALA A C 1
ATOM 699 O O . ALA A 1 85 ? 6.854 2.229 -4.725 1.00 92.31 85 ALA A O 1
ATOM 700 N N . PHE A 1 86 ? 5.768 0.853 -6.116 1.00 94.06 86 PHE A N 1
ATOM 701 C CA . PHE A 1 86 ? 6.865 -0.118 -6.263 1.00 94.06 86 PHE A CA 1
ATOM 702 C C . PHE A 1 86 ? 7.813 0.198 -7.437 1.00 94.06 86 PHE A C 1
ATOM 704 O O . PHE A 1 86 ? 8.696 -0.606 -7.742 1.00 94.06 86 PHE A O 1
ATOM 711 N N . GLY A 1 87 ? 7.647 1.353 -8.092 1.00 93.00 87 GLY A N 1
ATOM 712 C CA . GLY A 1 87 ? 8.506 1.821 -9.180 1.00 93.00 87 GLY A CA 1
ATOM 713 C C . GLY A 1 87 ? 8.132 1.300 -10.567 1.00 93.00 87 GLY A C 1
ATOM 714 O O . GLY A 1 87 ? 8.906 1.465 -11.502 1.00 93.00 87 GLY A O 1
ATOM 715 N N . PHE A 1 88 ? 6.967 0.671 -10.737 1.00 94.56 88 PHE A N 1
ATOM 716 C CA . PHE A 1 88 ? 6.525 0.215 -12.053 1.00 94.56 88 PHE A CA 1
ATOM 717 C C . PHE A 1 88 ? 5.795 1.319 -12.826 1.00 94.56 88 PHE A C 1
ATOM 719 O O . PHE A 1 88 ? 4.935 2.006 -12.276 1.00 94.56 88 PHE A O 1
ATOM 726 N N . LEU A 1 89 ? 6.106 1.452 -14.119 1.00 90.62 89 LEU A N 1
ATOM 727 C CA . LEU A 1 89 ? 5.366 2.313 -15.053 1.00 90.62 89 LEU A CA 1
ATOM 728 C C . LEU A 1 89 ? 4.006 1.708 -15.426 1.00 90.62 89 LEU A C 1
ATOM 730 O O . LEU A 1 89 ? 3.004 2.413 -15.514 1.00 90.62 89 LEU A O 1
ATOM 734 N N . GLU A 1 90 ? 3.965 0.386 -15.583 1.00 89.25 90 GLU A N 1
ATOM 735 C CA . GLU A 1 90 ? 2.757 -0.374 -15.890 1.00 89.25 90 GLU A CA 1
ATOM 736 C C . GLU A 1 90 ? 2.461 -1.400 -14.799 1.00 89.25 90 GLU A C 1
ATOM 738 O O . GLU A 1 90 ? 3.365 -1.971 -14.188 1.00 89.25 90 GLU A O 1
ATOM 743 N N . GLN A 1 91 ? 1.178 -1.673 -14.572 1.00 89.06 91 GLN A N 1
ATOM 744 C CA . GLN A 1 91 ? 0.746 -2.631 -13.561 1.00 89.06 91 GLN A CA 1
ATOM 745 C C . GLN A 1 91 ? 1.196 -4.064 -13.921 1.00 89.06 91 GLN A C 1
ATOM 747 O O . GLN A 1 91 ? 0.766 -4.601 -14.944 1.00 89.06 91 GLN A O 1
ATOM 752 N N . PRO A 1 92 ? 1.985 -4.745 -13.065 1.00 88.19 92 PRO A N 1
ATOM 753 C CA . PRO A 1 92 ? 2.349 -6.141 -13.285 1.00 88.19 92 PRO A CA 1
ATOM 754 C C . PRO A 1 92 ? 1.140 -7.080 -13.171 1.00 88.19 92 PRO A C 1
ATOM 756 O O . PRO A 1 92 ? 0.263 -6.883 -12.330 1.00 88.19 92 PRO A O 1
ATOM 759 N N . HIS A 1 93 ? 1.127 -8.161 -13.956 1.00 86.50 93 HIS A N 1
ATOM 760 C CA . HIS A 1 93 ? 0.078 -9.182 -13.873 1.00 86.50 93 HIS A CA 1
ATOM 761 C C . HIS A 1 93 ? 0.057 -9.885 -12.503 1.00 86.50 93 HIS A C 1
ATOM 763 O O . HIS A 1 93 ? 1.113 -10.281 -11.989 1.00 86.50 93 HIS A O 1
ATOM 769 N N . VAL A 1 94 ? -1.149 -10.089 -11.949 1.00 86.62 94 VAL A N 1
ATOM 770 C CA . VAL A 1 94 ? -1.366 -10.724 -10.638 1.00 86.62 94 VAL A CA 1
ATOM 771 C C . VAL A 1 94 ? -2.384 -11.862 -10.718 1.00 86.62 94 VAL A C 1
ATOM 773 O O . VAL A 1 94 ? -3.592 -11.649 -10.771 1.00 86.62 94 VAL A O 1
ATOM 776 N N . ASP A 1 95 ? -1.895 -13.099 -10.638 1.00 80.12 95 ASP A N 1
ATOM 777 C CA . ASP A 1 95 ? -2.702 -14.298 -10.914 1.00 80.12 95 ASP A CA 1
ATOM 778 C C . ASP A 1 95 ? -3.796 -14.570 -9.867 1.00 80.12 95 ASP A C 1
ATOM 780 O O . ASP A 1 95 ? -4.859 -15.108 -10.173 1.00 80.12 95 ASP A O 1
ATOM 784 N N . PHE A 1 96 ? -3.549 -14.211 -8.604 1.00 79.69 96 PHE A N 1
ATOM 785 C CA . PHE A 1 96 ? -4.402 -14.602 -7.474 1.00 79.69 96 PHE A CA 1
ATOM 786 C C . PHE A 1 96 ? -5.534 -13.613 -7.160 1.00 79.69 96 PHE A C 1
ATOM 788 O O . PHE A 1 96 ? -6.301 -13.856 -6.221 1.00 79.69 96 PHE A O 1
ATOM 795 N N . LEU A 1 97 ? -5.626 -12.508 -7.900 1.00 74.44 97 LEU A N 1
ATOM 796 C CA . LEU A 1 97 ? -6.710 -11.524 -7.801 1.00 74.44 97 LEU A CA 1
ATOM 797 C C . LEU A 1 97 ? -7.909 -11.900 -8.682 1.00 74.44 97 LEU A C 1
ATOM 799 O O . LEU A 1 97 ? -9.044 -11.550 -8.360 1.00 74.44 97 LEU A O 1
ATOM 803 N N . ASN A 1 98 ? -7.686 -12.698 -9.729 1.00 65.25 98 ASN A N 1
ATOM 804 C CA . ASN A 1 98 ? -8.758 -13.206 -10.570 1.00 65.25 98 ASN A CA 1
ATOM 805 C C . ASN A 1 98 ? -9.602 -14.216 -9.786 1.00 65.25 98 ASN A C 1
ATOM 807 O O . ASN A 1 98 ? -9.220 -15.372 -9.581 1.00 65.25 98 A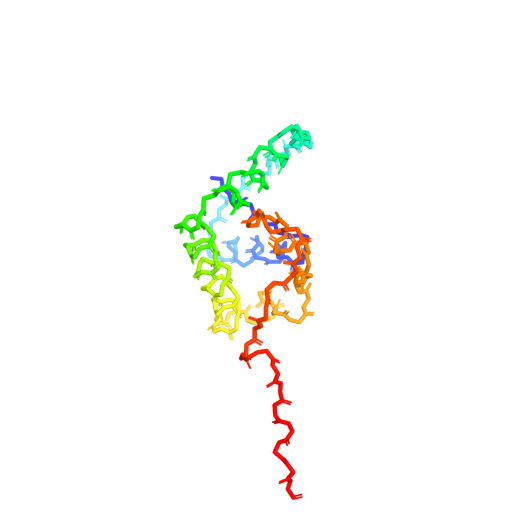SN A O 1
ATOM 811 N N . LYS A 1 99 ? -10.794 -13.784 -9.359 1.00 57.25 99 LYS A N 1
ATOM 812 C CA . LYS A 1 99 ? -11.853 -14.690 -8.913 1.00 57.25 99 LYS A CA 1
ATOM 813 C C . LYS A 1 99 ? -12.219 -15.568 -10.109 1.00 57.25 99 LYS A C 1
ATOM 815 O O . LYS A 1 99 ? -13.045 -15.181 -10.932 1.00 57.25 99 LYS A O 1
ATOM 820 N N . ARG A 1 100 ? -11.625 -16.762 -10.219 1.00 48.69 100 ARG A N 1
ATOM 821 C CA . ARG A 1 100 ? -12.220 -17.836 -11.022 1.00 48.69 100 ARG A CA 1
ATOM 822 C C . ARG A 1 100 ? -13.634 -18.019 -10.475 1.00 48.69 100 ARG A C 1
ATOM 824 O O . ARG A 1 100 ? -13.804 -18.592 -9.401 1.00 48.69 100 ARG A O 1
ATOM 831 N N . LYS A 1 101 ? -14.642 -17.499 -11.186 1.00 45.12 101 LYS A N 1
ATOM 832 C CA . LYS A 1 101 ? -16.023 -17.949 -11.030 1.00 45.12 101 LYS A CA 1
ATOM 833 C C . LYS A 1 101 ? -15.968 -19.450 -11.303 1.00 45.12 101 LYS A C 1
ATOM 835 O O . LYS A 1 101 ? -15.851 -19.852 -12.458 1.00 45.12 101 LYS A O 1
ATOM 840 N N . LYS A 1 102 ? -15.937 -20.277 -10.253 1.00 44.75 102 LYS A N 1
ATOM 841 C CA . LYS A 1 102 ? -16.221 -21.704 -10.394 1.00 44.75 102 LYS A CA 1
ATOM 842 C C . LYS A 1 102 ? -17.647 -21.756 -10.938 1.00 44.75 102 LYS A C 1
ATOM 844 O O . LYS A 1 102 ? -18.581 -21.474 -10.195 1.00 44.75 102 LYS A O 1
ATOM 849 N N . LYS A 1 103 ? -17.784 -21.981 -12.250 1.00 42.00 103 LYS A N 1
ATOM 850 C CA . LYS A 1 103 ? -19.053 -22.372 -12.865 1.00 42.00 103 LYS A CA 1
ATOM 851 C C . LYS A 1 103 ? -19.517 -23.600 -12.085 1.00 42.00 103 LYS A C 1
ATOM 853 O O . LYS A 1 103 ? -18.804 -24.601 -12.066 1.00 42.00 103 LYS A O 1
ATOM 858 N N . THR A 1 104 ? -20.590 -23.414 -11.326 1.00 38.06 104 THR A N 1
ATOM 859 C CA . THR A 1 104 ? -21.426 -24.512 -10.839 1.00 38.06 104 THR A CA 1
ATOM 860 C C . THR A 1 104 ? -22.247 -24.998 -12.021 1.00 38.06 104 THR A C 1
ATOM 862 O O . THR A 1 104 ? -22.568 -24.133 -12.873 1.00 38.06 104 THR A O 1
#